Protein AF-A0A0F8X4P9-F1 (afdb_monomer_lite)

Foldseek 3Di:
DDPQQDPVVRDGDDDPDPPPPDDDDPDDDPPDDDPDDDPDPPDDPPDPDDPVVVVVVVVVCCVPPVVVVVVVVVVVVVVVVVVVD

Sequence (85 aa):
HNRWYNESLKEGNYWLDWLGILPYDIDGSANTKDMYPLEAPLHSTITKIPTFFKGRIILIISLIIGIPILLAISILIVKKVKKSE

S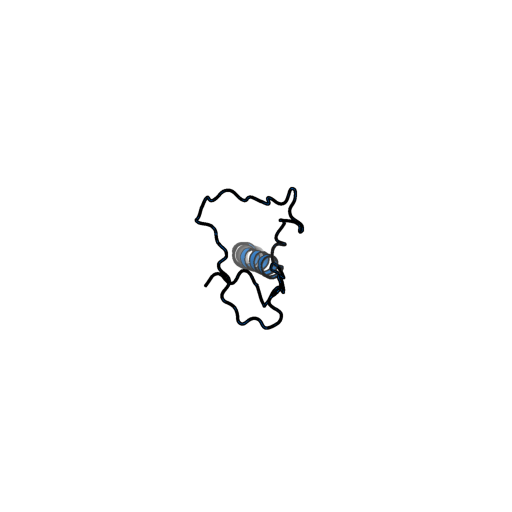tructure (mmCIF, N/CA/C/O backbone):
data_AF-A0A0F8X4P9-F1
#
_entry.id   AF-A0A0F8X4P9-F1
#
loop_
_atom_site.group_PDB
_atom_site.id
_atom_site.type_symbol
_atom_site.label_atom_id
_atom_site.label_alt_id
_atom_site.label_comp_id
_atom_site.label_asym_id
_atom_site.label_entity_id
_atom_site.label_seq_id
_atom_site.pdbx_PDB_ins_code
_atom_site.Cartn_x
_atom_site.Cartn_y
_atom_site.Cartn_z
_atom_site.occupancy
_atom_site.B_iso_or_equiv
_atom_site.auth_seq_id
_atom_site.auth_comp_id
_atom_site.auth_asym_id
_atom_site.auth_atom_id
_atom_site.pdbx_PDB_model_num
ATOM 1 N N . HIS A 1 1 ? 7.569 -14.171 -23.860 1.00 37.59 1 HIS A N 1
ATOM 2 C CA . HIS A 1 1 ? 6.652 -13.022 -24.021 1.00 37.59 1 HIS A CA 1
ATOM 3 C C . HIS A 1 1 ? 6.935 -12.006 -22.924 1.00 37.59 1 HIS A C 1
ATOM 5 O O . HIS A 1 1 ? 6.307 -12.033 -21.873 1.00 37.59 1 HIS A O 1
ATOM 11 N N . ASN A 1 2 ? 7.924 -11.149 -23.154 1.00 40.53 2 ASN A N 1
ATOM 12 C CA . ASN A 1 2 ? 8.362 -10.134 -22.204 1.00 40.53 2 ASN A CA 1
ATOM 13 C C . ASN A 1 2 ? 7.735 -8.796 -22.634 1.00 40.53 2 ASN A C 1
ATOM 15 O O . ASN A 1 2 ? 8.328 -8.019 -23.374 1.00 40.53 2 ASN A O 1
ATOM 19 N N . ARG A 1 3 ? 6.468 -8.562 -22.264 1.00 53.53 3 ARG A N 1
ATOM 20 C CA . ARG A 1 3 ? 5.796 -7.281 -22.540 1.00 53.53 3 ARG A CA 1
ATOM 21 C C . ARG A 1 3 ? 6.223 -6.273 -21.481 1.00 53.53 3 ARG A C 1
ATOM 23 O O . ARG A 1 3 ? 5.576 -6.138 -20.450 1.00 53.53 3 ARG A O 1
ATOM 30 N N . TRP A 1 4 ? 7.312 -5.561 -21.745 1.00 61.12 4 TRP A N 1
ATOM 31 C CA . TRP A 1 4 ? 7.737 -4.401 -20.952 1.00 61.12 4 TRP A CA 1
ATOM 32 C C . TRP A 1 4 ? 6.993 -3.123 -21.383 1.00 61.12 4 TRP A C 1
ATOM 34 O O . TRP A 1 4 ? 7.557 -2.037 -21.456 1.00 61.12 4 TRP A O 1
ATOM 44 N N . TYR A 1 5 ? 5.715 -3.273 -21.734 1.00 54.16 5 TYR A N 1
ATOM 45 C CA . TYR A 1 5 ? 4.804 -2.170 -21.997 1.00 54.16 5 TYR A CA 1
ATOM 46 C C . TYR A 1 5 ? 3.586 -2.355 -21.104 1.00 54.16 5 TYR A C 1
ATOM 48 O O . TYR A 1 5 ? 2.855 -3.343 -21.225 1.00 54.16 5 TYR A O 1
ATOM 56 N N . ASN A 1 6 ? 3.390 -1.424 -20.174 1.00 64.12 6 ASN A N 1
ATOM 57 C CA . ASN A 1 6 ? 2.233 -1.429 -19.296 1.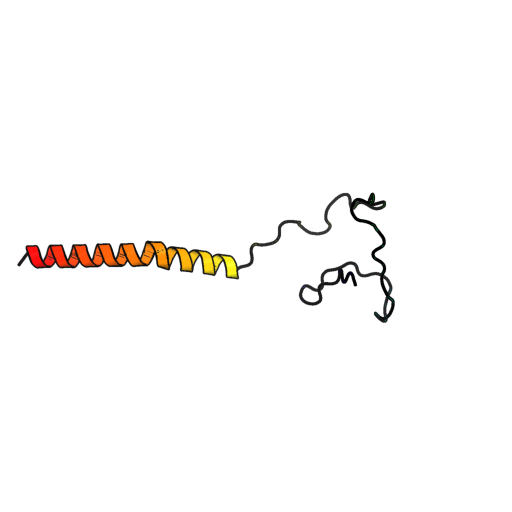00 64.12 6 ASN A CA 1
ATOM 58 C C . ASN A 1 6 ? 1.125 -0.570 -19.913 1.00 64.12 6 ASN A C 1
ATOM 60 O O . ASN A 1 6 ? 1.154 0.657 -19.836 1.00 64.12 6 ASN A O 1
ATOM 64 N N . GLU A 1 7 ? 0.114 -1.217 -20.493 1.00 65.06 7 GLU A N 1
ATOM 65 C CA . GLU A 1 7 ? -0.996 -0.532 -21.168 1.00 65.06 7 GLU A CA 1
ATOM 66 C C . GLU A 1 7 ? -1.823 0.371 -20.244 1.00 65.06 7 GLU A C 1
ATOM 68 O O . GLU A 1 7 ? -2.364 1.379 -20.705 1.00 65.06 7 GLU A O 1
ATOM 73 N N . SER A 1 8 ? -1.914 0.016 -18.957 1.00 67.69 8 SER A N 1
ATOM 74 C CA . SER A 1 8 ? -2.682 0.768 -17.956 1.00 67.69 8 SER A CA 1
ATOM 75 C C . SER A 1 8 ? -1.962 2.040 -17.522 1.00 67.69 8 SER A C 1
ATOM 77 O O . SER A 1 8 ? -2.608 3.053 -17.269 1.00 67.69 8 SER A O 1
ATOM 79 N N . LEU A 1 9 ? -0.632 1.986 -17.438 1.00 62.66 9 LEU A N 1
ATOM 80 C CA . LEU A 1 9 ? 0.194 3.114 -17.006 1.00 62.66 9 LEU A CA 1
ATOM 81 C C . LEU A 1 9 ? 0.749 3.933 -18.178 1.00 62.66 9 LEU A C 1
ATOM 83 O O . LEU A 1 9 ? 1.219 5.042 -17.960 1.00 62.66 9 LEU A O 1
ATOM 87 N N . LYS A 1 10 ? 0.662 3.423 -19.416 1.00 56.03 10 LYS A N 1
ATOM 88 C CA . LYS A 1 10 ? 1.299 4.005 -20.614 1.00 56.03 10 LYS A CA 1
ATOM 89 C C . LYS A 1 10 ? 2.815 4.195 -20.451 1.00 56.03 10 LYS A C 1
ATOM 91 O O . LYS A 1 10 ? 3.405 5.100 -21.039 1.00 56.03 10 LYS A O 1
ATOM 96 N N . GLU A 1 11 ? 3.441 3.308 -19.683 1.00 48.78 11 GLU A N 1
ATOM 97 C CA . GLU A 1 11 ? 4.866 3.328 -19.346 1.00 48.78 11 GLU A CA 1
ATOM 98 C C . GLU A 1 11 ? 5.589 2.133 -19.994 1.00 48.78 11 GLU A C 1
ATOM 100 O O . GLU A 1 11 ? 5.091 1.002 -19.977 1.00 48.78 11 GLU A O 1
ATOM 105 N N . GLY A 1 12 ? 6.761 2.397 -20.579 1.00 59.56 12 GLY A N 1
ATOM 106 C CA . GLY A 1 12 ? 7.615 1.436 -21.284 1.00 59.56 12 GLY A CA 1
ATOM 107 C C . GLY A 1 12 ? 8.495 2.145 -22.321 1.00 59.56 12 GLY A C 1
ATOM 108 O O . GLY A 1 12 ? 8.208 3.280 -22.703 1.00 59.56 12 GLY A O 1
ATOM 109 N N . ASN A 1 13 ? 9.576 1.506 -22.775 1.00 55.88 13 ASN A N 1
ATOM 110 C CA . ASN A 1 13 ? 10.408 2.075 -23.839 1.00 55.88 13 ASN A CA 1
ATOM 111 C C . ASN A 1 13 ? 9.628 2.050 -25.160 1.00 55.88 13 ASN A C 1
ATOM 113 O O . ASN A 1 13 ? 9.206 0.987 -25.613 1.00 55.88 13 ASN A O 1
ATOM 117 N N . TYR A 1 14 ? 9.474 3.217 -25.787 1.00 50.31 14 TYR A N 1
ATOM 118 C CA . TYR A 1 14 ? 8.985 3.350 -27.156 1.00 50.31 14 TYR A CA 1
ATOM 119 C C . TYR A 1 14 ? 10.184 3.220 -28.089 1.00 50.31 14 TYR A C 1
ATOM 121 O O . TYR A 1 14 ? 11.068 4.074 -28.101 1.00 50.31 14 TYR A O 1
ATOM 129 N N . TRP A 1 15 ? 10.244 2.149 -28.857 1.00 55.50 15 TRP A N 1
ATOM 130 C CA . TRP A 1 15 ? 11.231 1.986 -29.916 1.00 55.50 15 TRP A CA 1
ATOM 131 C C . TRP A 1 15 ? 10.489 1.541 -31.178 1.00 55.50 15 TRP A C 1
ATOM 133 O O . TRP A 1 15 ? 9.332 1.132 -31.106 1.00 55.50 15 TRP A O 1
ATOM 143 N N . LEU A 1 16 ? 11.114 1.791 -32.331 1.00 48.03 16 LEU A N 1
ATOM 144 C CA . LEU A 1 16 ? 10.533 1.786 -33.679 1.00 48.03 16 LEU A CA 1
ATOM 145 C C . LEU A 1 16 ? 9.839 0.459 -34.066 1.00 48.03 16 LEU A C 1
ATOM 147 O O . LEU A 1 16 ? 10.356 -0.308 -34.868 1.00 48.03 16 LEU A O 1
ATOM 151 N N . ASP A 1 17 ? 8.630 0.220 -33.572 1.00 56.66 17 ASP A N 1
ATOM 152 C CA . ASP A 1 17 ? 7.647 -0.657 -34.205 1.00 56.66 17 ASP A CA 1
ATOM 153 C C . ASP A 1 17 ? 6.316 0.092 -34.288 1.00 56.66 17 ASP A C 1
ATOM 155 O O . ASP A 1 17 ? 5.450 0.001 -33.420 1.00 56.66 17 ASP A O 1
ATOM 159 N N . TRP A 1 18 ? 6.179 0.887 -35.349 1.00 52.94 18 TRP A N 1
ATOM 160 C CA . TRP A 1 18 ? 4.972 1.667 -35.629 1.00 52.94 18 TRP A CA 1
ATOM 161 C C . TRP A 1 18 ? 3.716 0.788 -35.773 1.00 52.94 18 TRP A C 1
ATOM 163 O O . TRP A 1 18 ? 2.603 1.278 -35.592 1.00 52.94 18 TRP A O 1
ATOM 173 N N . LEU A 1 19 ? 3.881 -0.497 -36.109 1.00 58.59 19 LEU A N 1
ATOM 174 C CA . LEU A 1 19 ? 2.783 -1.421 -36.400 1.00 58.59 19 LEU A CA 1
ATOM 175 C C . LEU A 1 19 ? 2.518 -2.429 -35.265 1.00 58.59 19 LEU A C 1
ATOM 177 O O . LEU A 1 19 ? 1.442 -3.023 -35.238 1.00 58.59 19 LEU A O 1
ATOM 181 N N . GLY A 1 20 ? 3.451 -2.603 -34.324 1.00 56.00 20 GLY A N 1
ATOM 182 C CA . GLY A 1 20 ? 3.282 -3.413 -33.109 1.00 56.00 20 GLY A CA 1
ATOM 183 C C . GLY A 1 20 ? 3.158 -4.922 -33.350 1.00 56.00 20 GLY A C 1
ATOM 184 O O . GLY A 1 20 ? 2.501 -5.614 -32.571 1.00 56.00 20 GLY A O 1
ATOM 185 N N . ILE A 1 21 ? 3.724 -5.427 -34.447 1.00 59.25 21 ILE A N 1
ATOM 186 C CA . ILE A 1 21 ? 3.556 -6.812 -34.929 1.00 59.25 21 ILE A CA 1
ATOM 187 C C . ILE A 1 21 ? 4.837 -7.642 -34.863 1.00 59.25 21 ILE A C 1
ATOM 189 O O . ILE A 1 21 ? 4.773 -8.858 -35.061 1.00 59.25 21 ILE A O 1
ATOM 193 N N . LEU A 1 22 ? 5.992 -7.032 -34.590 1.00 56.66 22 LEU A N 1
ATOM 194 C CA . LEU A 1 22 ? 7.247 -7.773 -34.534 1.00 56.66 22 LEU A CA 1
ATOM 195 C C . LEU A 1 22 ? 7.493 -8.337 -33.122 1.00 56.66 22 LEU A C 1
ATOM 197 O O . LEU A 1 22 ? 7.265 -7.647 -32.126 1.00 56.66 22 LEU A O 1
ATOM 201 N N . PRO A 1 23 ? 7.958 -9.596 -32.998 1.00 54.97 23 PRO A N 1
ATOM 202 C CA . PRO A 1 23 ? 8.398 -10.125 -31.716 1.00 54.97 23 PRO A CA 1
ATOM 203 C C . PRO A 1 23 ? 9.614 -9.330 -31.232 1.00 54.97 23 PRO A C 1
ATOM 205 O O . PRO A 1 23 ? 10.589 -9.168 -31.963 1.00 54.97 23 PRO A O 1
ATOM 208 N N . TYR A 1 24 ? 9.551 -8.847 -29.990 1.00 55.66 24 TYR A N 1
ATOM 209 C CA . TYR A 1 24 ? 10.708 -8.258 -29.331 1.00 55.66 24 TYR A CA 1
ATOM 210 C C . TYR A 1 24 ? 11.388 -9.274 -28.436 1.00 55.66 24 TYR A C 1
ATOM 212 O O . TYR A 1 24 ? 10.844 -9.652 -27.390 1.00 55.66 24 TYR A O 1
ATOM 220 N N . ASP A 1 25 ? 12.602 -9.649 -28.806 1.00 54.91 25 ASP A N 1
ATOM 221 C CA . ASP A 1 25 ? 13.528 -10.206 -27.842 1.00 54.91 25 ASP A CA 1
ATOM 222 C C . ASP A 1 25 ? 14.102 -9.043 -27.028 1.00 54.91 25 ASP A C 1
ATOM 224 O O . ASP A 1 25 ? 14.917 -8.256 -27.510 1.00 54.91 25 ASP A O 1
ATOM 228 N N . ILE A 1 26 ? 13.651 -8.915 -25.772 1.00 56.72 26 ILE A N 1
ATOM 229 C CA . ILE A 1 26 ? 14.447 -8.216 -24.758 1.00 56.72 26 ILE A CA 1
ATOM 230 C C . ILE A 1 26 ? 15.640 -9.130 -24.510 1.00 56.72 26 ILE A C 1
ATOM 232 O O . ILE A 1 26 ? 15.590 -10.005 -23.644 1.00 56.72 26 ILE A O 1
ATOM 236 N N . ASP A 1 27 ? 16.638 -9.024 -25.374 1.00 53.31 27 ASP A N 1
ATOM 237 C CA . ASP A 1 27 ? 17.770 -9.924 -25.340 1.00 53.31 27 ASP A CA 1
ATOM 238 C C . ASP A 1 27 ? 18.623 -9.598 -24.111 1.00 53.31 27 ASP A C 1
ATOM 240 O O . ASP A 1 27 ? 18.958 -8.441 -23.840 1.00 53.31 27 ASP A O 1
ATOM 244 N N . GLY A 1 28 ? 18.909 -10.630 -23.323 1.00 54.25 28 GLY A N 1
ATOM 245 C CA . GLY A 1 28 ? 19.616 -10.517 -22.054 1.00 54.25 28 GLY A CA 1
ATOM 246 C C . GLY A 1 28 ? 19.216 -11.626 -21.090 1.00 54.25 28 GLY A C 1
ATOM 247 O O . GLY A 1 28 ? 18.115 -11.638 -20.539 1.00 54.25 28 GLY A O 1
ATOM 248 N N . SER A 1 29 ? 20.120 -12.576 -20.863 1.00 56.72 29 SER A N 1
ATOM 249 C CA . SER A 1 29 ? 19.979 -13.551 -19.782 1.00 56.72 29 SER A CA 1
ATOM 250 C C . SER A 1 29 ? 19.917 -12.828 -18.430 1.00 56.72 29 SER A C 1
ATOM 252 O O . SER A 1 29 ? 20.479 -11.748 -18.255 1.00 56.72 29 SER A O 1
ATOM 254 N N . ALA A 1 30 ? 19.289 -13.433 -17.419 1.00 59.59 30 ALA A N 1
ATOM 255 C CA . ALA A 1 30 ? 19.417 -12.918 -16.056 1.00 59.59 30 ALA A CA 1
ATOM 256 C C . ALA A 1 30 ? 20.910 -12.741 -15.696 1.00 59.59 30 ALA A C 1
ATOM 258 O O . ALA A 1 30 ? 21.728 -13.606 -16.012 1.00 59.59 30 ALA A O 1
ATOM 259 N N . ASN A 1 31 ? 21.259 -11.626 -15.047 1.00 57.41 31 ASN A N 1
ATOM 260 C CA . ASN A 1 31 ? 22.633 -11.217 -14.712 1.00 57.41 31 ASN A CA 1
ATOM 261 C C . ASN A 1 31 ? 23.554 -10.848 -15.894 1.00 57.41 31 ASN A C 1
ATOM 263 O O . ASN A 1 31 ? 24.770 -10.768 -15.702 1.00 57.41 31 ASN A O 1
ATOM 267 N N . THR A 1 32 ? 23.042 -10.585 -17.098 1.00 68.56 32 THR A N 1
ATOM 268 C CA . THR A 1 32 ? 23.882 -9.981 -18.145 1.00 68.56 32 THR A CA 1
ATOM 269 C C . THR A 1 32 ? 24.220 -8.532 -17.819 1.00 68.56 32 THR A C 1
ATOM 271 O O . THR A 1 32 ? 23.406 -7.787 -17.275 1.00 68.56 32 THR A O 1
ATOM 274 N N . LYS A 1 33 ? 25.442 -8.126 -18.168 1.00 66.62 33 LYS A N 1
ATOM 275 C CA . LYS A 1 33 ? 25.911 -6.751 -18.006 1.00 66.62 33 LYS A CA 1
ATOM 276 C C . LYS A 1 33 ? 25.140 -5.828 -18.953 1.00 66.62 33 LYS A C 1
ATOM 278 O O . LYS A 1 33 ? 25.200 -6.019 -20.164 1.00 66.62 33 LYS A O 1
ATOM 283 N N . ASP A 1 34 ? 24.476 -4.821 -18.397 1.00 66.62 34 ASP A N 1
ATOM 284 C CA . ASP A 1 34 ? 23.878 -3.735 -19.172 1.00 66.62 34 ASP A CA 1
ATOM 285 C C . ASP A 1 34 ? 24.989 -2.924 -19.861 1.00 66.62 34 ASP A C 1
ATOM 287 O O . ASP A 1 34 ? 25.907 -2.418 -19.206 1.00 66.62 34 ASP A O 1
ATOM 291 N N . MET A 1 35 ? 24.952 -2.865 -21.194 1.00 67.88 35 MET A N 1
ATOM 292 C CA . MET A 1 35 ? 25.926 -2.124 -22.002 1.00 67.88 35 MET A CA 1
ATOM 293 C C . MET A 1 35 ? 25.594 -0.633 -22.108 1.00 67.88 35 MET A C 1
ATOM 295 O O . MET A 1 35 ? 26.472 0.147 -22.477 1.00 67.88 35 MET A O 1
ATOM 299 N N . TYR A 1 36 ? 24.367 -0.239 -21.765 1.00 67.38 36 TYR A N 1
ATOM 300 C CA . TYR A 1 36 ? 23.887 1.139 -21.824 1.00 67.38 36 TYR A CA 1
ATOM 301 C C . TYR A 1 36 ? 23.207 1.532 -20.505 1.00 67.38 36 TYR A C 1
ATOM 303 O O . TYR A 1 36 ? 22.034 1.913 -20.506 1.00 67.38 36 TYR A O 1
ATOM 311 N N . PRO A 1 37 ? 23.932 1.459 -19.372 1.00 67.31 37 PRO A N 1
ATOM 312 C CA . PRO A 1 37 ? 23.362 1.797 -18.081 1.00 67.31 37 PRO A CA 1
ATOM 313 C C . PRO A 1 37 ? 22.953 3.269 -18.071 1.00 67.31 37 PRO A C 1
ATOM 315 O O . PRO A 1 37 ? 23.754 4.160 -18.360 1.00 67.31 37 PRO A O 1
ATOM 318 N N . LEU A 1 38 ? 21.700 3.536 -17.714 1.00 68.81 38 LEU A N 1
ATOM 319 C CA . LEU A 1 38 ? 21.256 4.896 -17.436 1.00 68.81 38 LEU A CA 1
ATOM 320 C C . LEU A 1 38 ? 21.951 5.382 -16.156 1.00 68.81 38 LEU A C 1
ATOM 322 O O . LEU A 1 38 ? 21.811 4.760 -15.104 1.00 68.81 38 LEU A O 1
ATOM 326 N N . GLU A 1 39 ? 22.683 6.499 -16.233 1.00 74.25 39 GLU A N 1
ATOM 327 C CA . GLU A 1 39 ? 23.396 7.087 -15.081 1.00 74.25 39 GLU A CA 1
ATOM 328 C C . GLU A 1 39 ? 22.447 7.459 -13.932 1.00 74.25 39 GLU A C 1
ATOM 330 O O . GLU A 1 39 ? 22.820 7.414 -12.759 1.00 74.25 39 GLU A O 1
ATOM 335 N N . ALA A 1 40 ? 21.199 7.794 -14.267 1.00 70.06 40 ALA A N 1
ATOM 336 C CA . ALA A 1 40 ? 20.126 8.025 -13.319 1.00 70.06 40 ALA A CA 1
ATOM 337 C C . ALA A 1 40 ? 18.781 7.549 -13.896 1.00 70.06 40 ALA A C 1
ATOM 339 O O . ALA A 1 40 ? 18.561 7.633 -15.108 1.00 70.06 40 ALA A O 1
ATOM 340 N N . PRO A 1 41 ? 17.846 7.089 -13.046 1.00 67.81 41 PRO A N 1
ATOM 341 C CA . PRO A 1 41 ? 16.482 6.804 -13.472 1.00 67.81 41 PRO A CA 1
ATOM 342 C C . PRO A 1 41 ? 15.837 8.054 -14.090 1.00 67.81 41 PRO A C 1
ATOM 344 O O . PRO A 1 41 ? 15.817 9.111 -13.459 1.00 67.81 41 PRO A O 1
ATOM 347 N N . LEU A 1 42 ? 15.259 7.932 -15.293 1.00 66.12 42 LEU A N 1
ATOM 348 C CA . LEU A 1 42 ? 14.523 9.032 -15.944 1.00 66.12 42 LEU A CA 1
ATOM 349 C C . LEU A 1 42 ? 13.321 9.510 -15.109 1.00 66.12 42 LEU A C 1
ATOM 351 O O . LEU A 1 42 ? 12.877 10.653 -15.211 1.00 66.12 42 LEU A O 1
ATOM 355 N N . HIS A 1 43 ? 12.790 8.614 -14.279 1.00 65.56 43 HIS A N 1
ATOM 356 C CA . HIS A 1 43 ? 11.674 8.860 -13.384 1.00 65.56 43 HIS A CA 1
ATOM 357 C C . HIS A 1 43 ? 12.058 8.476 -11.964 1.00 65.56 43 HIS A C 1
ATOM 359 O O . HIS A 1 43 ? 12.837 7.553 -11.740 1.00 65.56 43 HIS A O 1
ATOM 365 N N . SER A 1 44 ? 11.478 9.179 -10.992 1.00 69.06 44 SER A N 1
ATOM 366 C CA . SER A 1 44 ? 11.659 8.846 -9.585 1.00 69.06 44 SER A CA 1
ATOM 367 C C . SER A 1 44 ? 11.317 7.374 -9.346 1.00 69.06 44 SER A C 1
ATOM 369 O O . SER A 1 44 ? 10.207 6.933 -9.634 1.00 69.06 44 SER A O 1
ATOM 371 N N . THR A 1 45 ? 12.251 6.630 -8.757 1.00 64.88 45 THR A N 1
ATOM 372 C CA . THR A 1 45 ? 12.033 5.261 -8.265 1.00 64.88 45 THR A CA 1
ATOM 373 C C . THR A 1 45 ? 11.111 5.216 -7.044 1.00 64.88 45 THR A C 1
ATOM 375 O O . THR A 1 45 ? 10.827 4.144 -6.513 1.00 64.88 45 THR A O 1
ATOM 378 N N . ILE A 1 46 ? 10.619 6.372 -6.584 1.00 71.62 46 ILE A N 1
ATOM 379 C CA . ILE A 1 46 ? 9.649 6.461 -5.502 1.00 71.62 46 ILE A CA 1
ATOM 380 C C . ILE A 1 46 ? 8.268 6.135 -6.068 1.00 71.62 46 ILE A C 1
ATOM 382 O O . ILE A 1 46 ? 7.517 7.008 -6.514 1.00 71.62 46 ILE A O 1
ATOM 386 N N . THR A 1 47 ? 7.903 4.860 -5.998 1.00 67.31 47 THR A N 1
ATOM 387 C CA . THR A 1 47 ? 6.532 4.414 -6.235 1.00 67.31 47 THR A CA 1
ATOM 388 C C . THR A 1 47 ? 5.623 5.071 -5.195 1.00 67.31 47 THR A C 1
ATOM 390 O O . THR A 1 47 ? 5.725 4.798 -3.996 1.00 67.31 47 THR A O 1
ATOM 393 N N . LYS A 1 48 ? 4.732 5.975 -5.624 1.00 73.25 48 LYS A N 1
ATOM 394 C CA . LYS A 1 48 ? 3.756 6.597 -4.717 1.00 73.25 48 LYS A CA 1
ATOM 395 C C . LYS A 1 48 ? 2.900 5.494 -4.096 1.00 73.25 48 LYS A C 1
ATOM 397 O O . LYS A 1 48 ? 2.264 4.734 -4.821 1.00 73.25 48 LYS A O 1
ATOM 402 N N . ILE A 1 49 ? 2.858 5.428 -2.762 1.00 74.25 49 ILE A N 1
ATOM 403 C CA . ILE A 1 49 ? 1.973 4.499 -2.047 1.00 74.25 49 ILE A CA 1
ATOM 404 C C . ILE A 1 49 ? 0.543 4.753 -2.541 1.00 74.25 49 ILE A C 1
ATOM 406 O O . ILE A 1 49 ? 0.049 5.877 -2.369 1.00 74.25 49 ILE A O 1
ATOM 410 N N . PRO A 1 50 ? -0.129 3.755 -3.143 1.00 74.00 50 PRO A N 1
ATOM 411 C CA . PRO A 1 50 ? -1.448 3.974 -3.705 1.00 74.00 50 PRO A CA 1
ATOM 412 C C . PRO A 1 50 ? -2.423 4.438 -2.623 1.00 74.00 50 PRO A C 1
ATOM 414 O O . PRO A 1 50 ? -2.455 3.902 -1.513 1.00 74.00 50 PRO A O 1
ATOM 417 N N . THR A 1 51 ? -3.244 5.435 -2.939 1.00 73.62 51 THR A N 1
ATOM 418 C CA . THR A 1 51 ? -4.197 6.052 -1.999 1.00 73.62 51 THR A CA 1
ATOM 419 C C . THR A 1 51 ? -5.151 5.041 -1.364 1.00 73.62 51 THR A C 1
ATOM 421 O O . THR A 1 51 ? -5.504 5.187 -0.193 1.00 73.62 51 THR A O 1
ATOM 424 N N . PHE A 1 52 ? -5.497 3.963 -2.074 1.00 73.94 52 PHE A N 1
ATOM 425 C CA . PHE A 1 52 ? -6.345 2.896 -1.543 1.00 73.94 52 PHE A CA 1
ATOM 426 C C . PHE A 1 52 ? -5.7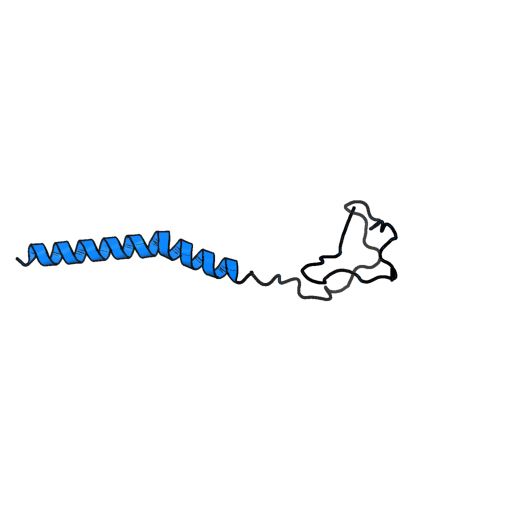02 2.111 -0.384 1.00 73.94 52 PHE A C 1
ATOM 428 O O . PHE A 1 52 ? -6.428 1.589 0.461 1.00 73.94 52 PHE A O 1
ATOM 435 N N . PHE A 1 53 ? -4.367 2.054 -0.281 1.00 77.38 53 PHE A N 1
ATOM 436 C CA . PHE A 1 53 ? -3.700 1.445 0.876 1.00 77.38 53 PHE A CA 1
ATOM 437 C C . PHE A 1 53 ? -3.860 2.304 2.132 1.00 77.38 53 PHE A C 1
ATOM 439 O O . PHE A 1 53 ? -4.111 1.760 3.204 1.00 77.38 53 PHE A O 1
ATOM 446 N N . LYS A 1 54 ? -3.812 3.639 2.011 1.00 78.00 54 LYS A N 1
ATOM 447 C CA . LYS A 1 54 ? -4.001 4.546 3.159 1.00 78.00 54 LYS A CA 1
ATOM 448 C C . LYS A 1 54 ? -5.385 4.383 3.790 1.00 78.00 54 LYS A C 1
ATOM 450 O O . LYS A 1 54 ? -5.489 4.263 5.008 1.00 78.00 54 LYS A O 1
ATOM 455 N N . GLY A 1 55 ? -6.432 4.308 2.963 1.00 82.88 55 GLY A N 1
ATOM 456 C CA . GLY A 1 55 ? -7.802 4.087 3.439 1.00 82.88 55 GLY A CA 1
ATOM 457 C C . GLY A 1 55 ? -7.966 2.754 4.177 1.00 82.88 55 GLY A C 1
ATOM 458 O O . GLY A 1 55 ? -8.592 2.710 5.232 1.00 82.88 55 GLY A O 1
ATOM 459 N N . ARG A 1 56 ? -7.336 1.680 3.676 1.00 86.69 56 ARG A N 1
ATOM 460 C CA . ARG A 1 56 ? -7.383 0.346 4.302 1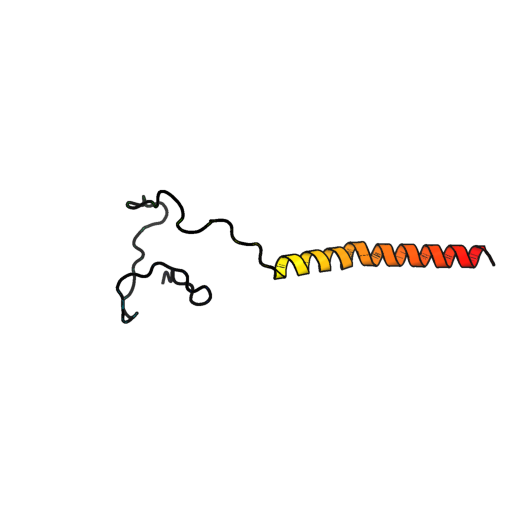.00 86.69 56 ARG A CA 1
ATOM 461 C C . ARG A 1 56 ? -6.712 0.312 5.675 1.00 86.69 56 ARG A C 1
ATOM 463 O O . ARG A 1 56 ? -7.259 -0.299 6.586 1.00 86.69 56 ARG A O 1
ATOM 470 N N . ILE A 1 57 ? -5.576 0.992 5.845 1.00 88.62 57 ILE A N 1
ATOM 471 C CA . ILE A 1 57 ? -4.882 1.061 7.141 1.00 88.62 57 ILE A CA 1
ATOM 472 C C . ILE A 1 57 ? -5.752 1.754 8.198 1.00 88.62 57 ILE A C 1
ATOM 474 O O . ILE A 1 57 ? -5.892 1.233 9.302 1.00 88.62 57 ILE A O 1
ATOM 478 N N . ILE A 1 58 ? -6.399 2.873 7.854 1.00 89.94 58 ILE A N 1
ATOM 479 C CA . ILE A 1 58 ? -7.311 3.581 8.771 1.00 89.94 58 ILE A CA 1
ATOM 480 C C . ILE A 1 58 ? -8.488 2.680 9.172 1.00 89.94 58 ILE A C 1
ATOM 482 O O . ILE A 1 58 ? -8.842 2.611 10.348 1.00 89.94 58 ILE A O 1
ATOM 486 N N . LEU A 1 59 ? -9.063 1.959 8.206 1.00 91.38 59 LEU A N 1
ATOM 487 C CA . LEU A 1 59 ? -10.194 1.057 8.435 1.00 91.38 59 LEU A CA 1
ATOM 488 C C . LEU A 1 59 ? -9.826 -0.086 9.396 1.00 91.38 59 LEU A C 1
ATOM 490 O O . LEU A 1 59 ? -10.559 -0.357 10.344 1.00 91.38 59 LEU A O 1
ATOM 494 N N . ILE A 1 60 ? -8.658 -0.705 9.201 1.00 93.44 60 ILE A N 1
ATOM 495 C CA . ILE A 1 60 ? -8.154 -1.783 10.068 1.00 93.44 60 ILE A CA 1
ATOM 496 C C . ILE A 1 60 ? -7.890 -1.267 11.490 1.00 93.44 60 ILE A C 1
ATOM 498 O O . ILE A 1 60 ? -8.292 -1.911 12.459 1.00 93.44 60 ILE A O 1
ATOM 502 N N . ILE A 1 61 ? -7.271 -0.091 11.633 1.00 93.81 61 ILE A N 1
ATOM 503 C CA . ILE A 1 61 ? -7.018 0.527 12.946 1.00 93.81 61 ILE A CA 1
ATOM 504 C C . ILE A 1 61 ? -8.338 0.834 13.667 1.00 93.81 61 ILE A C 1
ATOM 506 O O . ILE A 1 61 ? -8.473 0.549 14.858 1.00 93.81 61 ILE A O 1
ATOM 510 N N . SER A 1 62 ? -9.334 1.370 12.958 1.00 91.81 62 SER A N 1
ATOM 511 C CA . SER A 1 62 ? -10.661 1.637 13.523 1.00 91.81 62 SER A CA 1
ATOM 512 C C . SER A 1 62 ? -11.341 0.355 14.018 1.00 91.81 62 SER A C 1
ATOM 514 O O . SER A 1 62 ? -11.874 0.341 15.128 1.00 91.81 62 SER A O 1
ATOM 516 N N . LEU A 1 63 ? -11.255 -0.734 13.247 1.00 94.19 63 LEU A N 1
ATOM 517 C CA . LEU A 1 63 ? -11.860 -2.020 13.593 1.00 94.19 63 LEU A CA 1
ATOM 518 C C . LEU A 1 63 ? -11.199 -2.671 14.821 1.00 94.19 63 LEU A C 1
ATOM 520 O O . LEU A 1 63 ? -11.900 -3.162 15.702 1.00 94.19 63 LEU A O 1
ATOM 524 N N . ILE A 1 64 ? -9.863 -2.665 14.888 1.00 96.00 64 ILE A N 1
ATOM 525 C CA . ILE A 1 64 ? -9.104 -3.361 15.943 1.00 96.00 64 ILE A CA 1
ATOM 526 C C . ILE A 1 64 ? -9.014 -2.534 17.227 1.00 96.00 64 ILE A C 1
ATOM 528 O O . ILE A 1 64 ? -9.023 -3.096 18.316 1.00 96.00 64 ILE A O 1
ATOM 532 N N . ILE A 1 65 ? -8.901 -1.209 17.120 1.00 94.75 65 ILE A N 1
ATOM 533 C CA . ILE A 1 65 ? -8.619 -0.337 18.269 1.00 94.75 65 ILE A CA 1
ATOM 534 C C . ILE A 1 65 ? -9.820 0.554 18.583 1.00 94.75 65 ILE A C 1
ATOM 536 O O . ILE A 1 65 ? -10.248 0.632 19.733 1.00 94.75 65 ILE A O 1
ATOM 540 N N . GLY A 1 66 ? -10.396 1.200 17.568 1.00 93.44 66 GLY A N 1
ATOM 541 C CA . GLY A 1 66 ? -11.500 2.144 17.755 1.00 93.44 66 GLY A CA 1
ATOM 542 C C . GLY A 1 66 ? -12.740 1.494 18.371 1.00 93.44 66 GLY A C 1
ATOM 543 O O . GLY A 1 66 ? -13.252 1.981 19.381 1.00 93.44 66 GLY A O 1
ATOM 544 N N . ILE A 1 67 ? -13.192 0.373 17.802 1.00 94.44 67 ILE A N 1
ATOM 545 C CA . ILE A 1 67 ? -14.402 -0.322 18.268 1.00 94.44 67 ILE A CA 1
ATOM 546 C C . ILE A 1 67 ? -14.246 -0.852 19.705 1.00 94.44 67 ILE A C 1
ATOM 548 O O . ILE A 1 67 ? -15.120 -0.556 20.525 1.00 94.44 67 ILE A O 1
ATOM 552 N N . PRO A 1 68 ? -13.164 -1.567 20.083 1.00 95.94 68 PRO A N 1
ATOM 553 C CA . PRO A 1 68 ? -13.020 -2.045 21.459 1.00 95.94 68 PRO A CA 1
ATOM 554 C C . PRO A 1 68 ? -12.924 -0.923 22.495 1.00 95.94 68 PRO A C 1
ATOM 556 O O . PRO A 1 68 ? -13.494 -1.051 23.578 1.00 95.94 68 PRO A O 1
ATOM 559 N N . ILE A 1 69 ? -12.262 0.193 22.168 1.00 96.50 69 ILE A N 1
ATOM 560 C CA . ILE A 1 69 ? -12.184 1.353 23.068 1.00 96.50 69 ILE A CA 1
ATOM 561 C C . ILE A 1 69 ? -13.569 1.972 23.274 1.00 96.50 69 ILE A C 1
ATOM 563 O O . ILE A 1 69 ? -13.958 2.227 24.415 1.00 96.50 69 ILE A O 1
ATOM 567 N N . LEU A 1 70 ? -14.337 2.173 22.198 1.00 95.62 70 LEU A N 1
ATOM 568 C CA . LEU A 1 70 ? -15.707 2.691 22.282 1.00 95.62 70 LEU A CA 1
ATOM 569 C C . LEU A 1 70 ? -16.597 1.793 23.147 1.00 95.62 70 LEU A C 1
ATOM 571 O O . LEU A 1 70 ? -17.311 2.289 24.022 1.00 95.62 70 LEU A O 1
ATOM 575 N N . LEU A 1 71 ? -16.504 0.473 22.962 1.00 95.81 71 LEU A N 1
ATOM 576 C CA . LEU A 1 71 ? -17.226 -0.496 23.784 1.00 95.81 71 LEU A CA 1
ATOM 577 C C . LEU A 1 71 ? -16.813 -0.403 25.259 1.00 95.81 71 LEU A C 1
ATOM 579 O O . LEU A 1 71 ? -17.680 -0.284 26.124 1.00 95.81 71 LEU A O 1
ATOM 583 N N . ALA A 1 72 ? -15.515 -0.373 25.563 1.00 96.38 72 ALA A N 1
ATOM 584 C CA . ALA A 1 72 ? -15.025 -0.252 26.936 1.00 96.38 72 ALA A CA 1
ATOM 585 C C . ALA A 1 72 ? -15.511 1.037 27.624 1.00 96.38 72 ALA A C 1
ATOM 587 O O . ALA A 1 72 ? -15.982 0.990 28.764 1.00 96.38 72 ALA A O 1
ATOM 588 N N . ILE A 1 73 ? -15.463 2.176 26.925 1.00 96.88 73 ILE A N 1
ATOM 589 C CA . ILE A 1 73 ? -15.975 3.459 27.430 1.00 96.88 73 ILE A CA 1
ATOM 590 C C . ILE A 1 73 ? -17.481 3.368 27.695 1.00 96.88 73 ILE A C 1
ATOM 592 O O . ILE A 1 73 ? -17.937 3.775 28.764 1.00 96.88 73 ILE A O 1
ATOM 596 N N . SER A 1 74 ? -18.251 2.794 26.765 1.00 95.19 74 SER A N 1
ATOM 597 C CA . SER A 1 74 ? -19.702 2.647 26.925 1.00 95.19 74 SER A CA 1
ATOM 598 C C . SER A 1 74 ? -20.063 1.813 28.162 1.00 95.19 74 SER A C 1
ATOM 600 O O . SER A 1 74 ? -20.913 2.214 28.959 1.00 95.19 74 SER A O 1
ATOM 602 N N . ILE A 1 75 ? -19.335 0.717 28.400 1.00 96.56 75 ILE A N 1
ATOM 603 C CA . ILE A 1 75 ? -19.517 -0.154 29.567 1.00 96.56 75 ILE A CA 1
ATOM 604 C C . ILE A 1 75 ? -19.185 0.599 30.863 1.00 96.56 75 ILE A C 1
ATOM 606 O O . ILE A 1 75 ? -19.915 0.483 31.851 1.00 96.56 75 ILE A O 1
ATOM 610 N N . LEU A 1 76 ? -18.107 1.389 30.875 1.00 96.06 76 LEU A N 1
ATOM 611 C CA . LEU A 1 76 ? -17.713 2.187 32.040 1.00 96.06 76 LEU A CA 1
ATOM 612 C C . LEU A 1 76 ? -18.764 3.242 32.399 1.00 96.06 76 LEU A C 1
ATOM 614 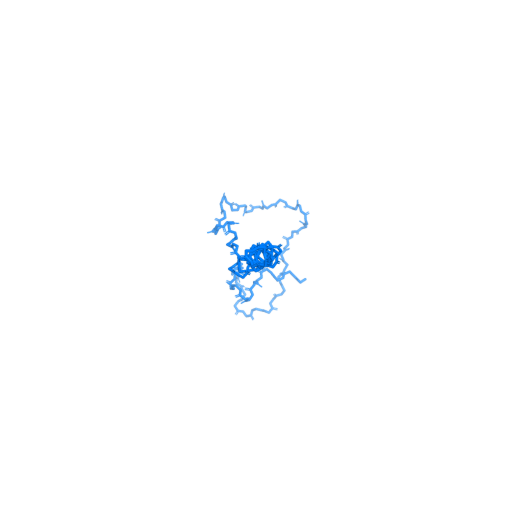O O . LEU A 1 76 ? -19.070 3.410 33.582 1.00 96.06 76 LEU A O 1
ATOM 618 N N . ILE A 1 77 ? -19.340 3.917 31.400 1.00 95.56 77 ILE A N 1
ATOM 619 C CA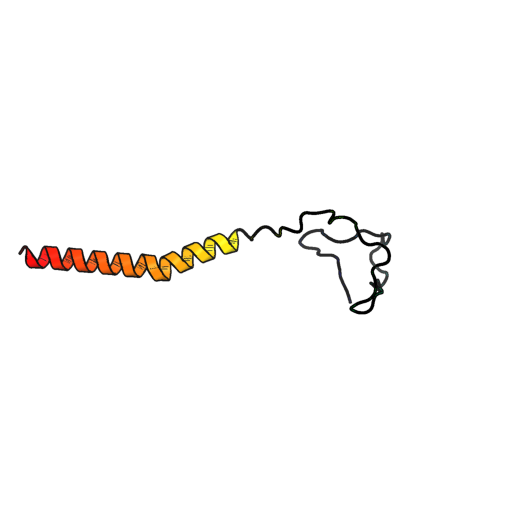 . ILE A 1 77 ? -20.410 4.901 31.604 1.00 95.56 77 ILE A CA 1
ATOM 620 C C . ILE A 1 77 ? -21.638 4.223 32.217 1.00 95.56 77 ILE A C 1
ATOM 622 O O . ILE A 1 77 ? -22.109 4.663 33.266 1.00 95.56 77 ILE A O 1
ATOM 626 N N . VAL A 1 78 ? -22.103 3.113 31.632 1.00 94.44 78 VAL A N 1
ATOM 627 C CA . VAL A 1 78 ? -23.260 2.355 32.143 1.00 94.44 78 VAL A CA 1
ATOM 628 C C . VAL A 1 78 ? -23.026 1.894 33.584 1.00 94.44 78 VAL A C 1
ATOM 630 O O . VAL A 1 78 ? -23.891 2.062 34.445 1.00 94.44 78 VAL A O 1
ATOM 633 N N . LYS A 1 79 ? -21.833 1.369 33.885 1.00 93.75 79 LYS A N 1
ATOM 634 C CA . LYS A 1 79 ? -21.472 0.935 35.242 1.00 93.75 79 LYS A CA 1
ATOM 635 C C . LYS A 1 79 ? -21.462 2.095 36.241 1.00 93.75 79 LYS A C 1
ATOM 637 O O . LYS A 1 79 ? -21.851 1.900 37.392 1.00 93.75 79 LYS A O 1
ATOM 642 N N . LYS A 1 80 ? -21.012 3.283 35.826 1.00 92.44 80 LYS A N 1
ATOM 643 C CA . LYS A 1 80 ? -20.993 4.479 36.679 1.00 92.44 80 LYS A CA 1
ATOM 644 C C . LYS A 1 80 ? -22.407 4.971 36.989 1.00 92.44 80 LYS A C 1
ATOM 646 O O . LYS A 1 80 ? -22.672 5.270 38.147 1.00 92.44 80 LYS A O 1
ATOM 651 N N . VAL A 1 81 ? -23.292 5.008 35.989 1.00 92.31 81 VAL A N 1
ATOM 652 C CA . VAL A 1 81 ? -24.700 5.408 36.166 1.00 92.31 81 VAL A CA 1
ATOM 653 C C . VAL A 1 81 ? -25.407 4.462 37.134 1.00 92.31 81 VAL A C 1
ATOM 655 O O . VAL A 1 81 ? -25.925 4.918 38.144 1.00 92.31 81 VAL A O 1
ATOM 658 N N . LYS A 1 82 ? -25.303 3.144 36.922 1.00 86.50 82 LYS A N 1
ATOM 659 C CA . LYS A 1 82 ? -25.942 2.137 37.789 1.00 86.50 82 LYS A CA 1
ATOM 660 C C . LYS A 1 82 ? -25.454 2.151 39.246 1.00 86.50 82 LYS A C 1
ATOM 662 O O . LYS A 1 82 ? -26.161 1.693 40.125 1.00 86.50 82 LYS A O 1
ATOM 667 N N . LYS A 1 83 ? -24.226 2.610 39.511 1.00 82.75 83 LYS A N 1
ATOM 668 C CA . LYS A 1 83 ? -23.694 2.743 40.882 1.00 82.75 83 LYS A CA 1
ATOM 669 C C . LYS A 1 83 ? -24.173 4.029 41.576 1.00 82.75 83 LYS A C 1
ATOM 671 O O . LYS A 1 83 ? -24.014 4.153 42.785 1.00 82.75 83 LYS A O 1
ATOM 676 N N . SER A 1 84 ? -24.641 5.007 40.803 1.00 74.75 84 SER A N 1
ATOM 677 C CA . SER A 1 84 ? -25.127 6.291 41.309 1.00 74.75 84 SER A CA 1
ATOM 678 C C . SER A 1 84 ? -26.619 6.275 41.659 1.00 74.75 84 SER A C 1
ATOM 680 O O . SER A 1 84 ? -27.070 7.227 42.294 1.00 74.75 84 SER A O 1
ATOM 682 N N . GLU A 1 85 ? -27.353 5.252 41.215 1.00 63.47 85 GLU A N 1
ATOM 683 C CA . GLU A 1 85 ? -28.715 4.902 41.650 1.00 63.47 85 GLU A CA 1
ATOM 684 C C . GLU A 1 85 ? -28.662 4.035 42.914 1.00 63.47 85 GLU A C 1
ATOM 686 O O . GLU A 1 85 ? -29.507 4.261 43.807 1.00 63.47 85 GLU A O 1
#

Secondary structure (DSSP, 8-state):
-----BTTTTBS---S-SSS-S-------TTPPPSS--SS-SS-S--PPPHHHHHHHHHHHIIIIIHHHHHHHHHHHHHHHHHH-

pLDDT: mean 72.6, std 16.46, range [37.59, 96.88]

Radius of gyration: 27.77 Å; chains: 1; bounding box: 55×23×78 Å

Organism: NCBI:txid412755